Protein AF-A0AAU7CRK7-F1 (afdb_monomer_lite)

Secondary structure (DSSP, 8-state):
-------------PPPPPPPPPHHHHT-TTS-HHHHHHHHHHHHHHTT-S-----HHHHHHHHTS-HHHHHHHHHHHHHTT--

Foldseek 3Di:
DDDDDPDDPDPPPPPDPDDDDDVVVVPPPLDDPLLSLLVSQQCVQCVPHPDGDDDLVSSCVRSVHDSVSNVVSVVSCVVVVND

pLDDT: mean 81.65, std 16.87, range [40.16, 96.69]

Radius of gyration: 18.4 Å; chains: 1; bounding box: 37×24×64 Å

InterPro domains:
  IPR036388 Winged helix-like DNA-binding domain superfamily [G3DSA:1.10.10.10] (17-83)
  IPR036390 Winged helix DNA-binding domain superfamily [SSF46785] (33-83)

Organism: NCBI:txid3120278

Sequence (83 aa):
MVKQSGGKPGSTKTPGGYADVPHGIAADRRLKATDCRVIMALLFHACDRSECECSDEQLAKYAQVHERTITRSLDSLEGLGLI

Structure (mmCIF, N/CA/C/O backbone):
data_AF-A0AAU7CRK7-F1
#
_entry.id   AF-A0AAU7CRK7-F1
#
loop_
_atom_site.group_PDB
_atom_site.id
_atom_site.type_symbol
_atom_site.label_atom_id
_atom_site.label_alt_id
_atom_site.label_comp_id
_atom_site.label_asym_id
_atom_site.label_entity_id
_atom_site.label_seq_id
_atom_site.pdbx_PDB_ins_code
_atom_site.Cartn_x
_atom_site.Cartn_y
_atom_site.Cartn_z
_atom_site.occupancy
_atom_site.B_iso_or_equiv
_atom_site.auth_seq_id
_atom_site.auth_comp_id
_atom_site.auth_asym_id
_atom_site.auth_atom_id
_atom_site.pdbx_PDB_model_num
ATOM 1 N N . MET A 1 1 ? 21.568 3.616 -54.938 1.00 48.84 1 MET A N 1
ATOM 2 C CA . MET A 1 1 ? 22.175 3.654 -53.590 1.00 48.84 1 MET A CA 1
ATOM 3 C C . MET A 1 1 ? 21.118 4.170 -52.622 1.00 48.84 1 MET A C 1
ATOM 5 O O . MET A 1 1 ? 20.707 5.315 -52.739 1.00 48.84 1 MET A O 1
ATOM 9 N N . VAL A 1 2 ? 20.569 3.281 -51.793 1.00 45.72 2 VAL A N 1
ATOM 10 C CA . VAL A 1 2 ? 19.438 3.544 -50.886 1.00 45.72 2 VAL A CA 1
ATOM 11 C C . VAL A 1 2 ? 19.934 4.347 -49.681 1.00 45.72 2 VAL A C 1
ATOM 13 O O . VAL A 1 2 ? 20.866 3.911 -49.012 1.00 45.72 2 VAL A O 1
ATOM 16 N N . LYS A 1 3 ? 19.317 5.495 -49.382 1.00 45.75 3 LYS A N 1
ATOM 17 C CA . LYS A 1 3 ? 19.464 6.173 -48.084 1.00 45.75 3 LYS A CA 1
ATOM 18 C C . LYS A 1 3 ? 18.195 5.910 -47.280 1.00 45.75 3 LYS A C 1
ATOM 20 O O . LYS A 1 3 ? 17.148 6.477 -47.571 1.00 45.75 3 LYS A O 1
ATOM 25 N N . GLN A 1 4 ? 18.298 4.986 -46.327 1.00 49.09 4 GLN A N 1
ATOM 26 C CA . GLN A 1 4 ? 17.229 4.656 -45.393 1.00 49.09 4 GLN A CA 1
ATOM 27 C C . GLN A 1 4 ? 16.979 5.815 -44.425 1.00 49.09 4 GLN A C 1
ATOM 29 O O . GLN A 1 4 ? 17.899 6.438 -43.894 1.00 49.09 4 GLN A O 1
ATOM 34 N N . SER A 1 5 ? 15.696 6.078 -44.229 1.00 50.25 5 SER A N 1
ATOM 35 C CA . SER A 1 5 ? 15.089 7.069 -43.356 1.00 50.25 5 SER A CA 1
ATOM 36 C C . SER A 1 5 ? 15.330 6.715 -41.884 1.00 50.25 5 SER A C 1
ATOM 38 O O . SER A 1 5 ? 14.775 5.746 -41.376 1.00 50.25 5 SER A O 1
ATOM 40 N N . GLY A 1 6 ? 16.131 7.511 -41.176 1.00 44.59 6 GLY A N 1
ATOM 41 C CA . GLY A 1 6 ? 16.310 7.405 -39.725 1.00 44.59 6 GLY A CA 1
ATOM 42 C C . GLY A 1 6 ? 15.191 8.114 -38.962 1.00 44.59 6 GLY A C 1
ATOM 43 O O . GLY A 1 6 ? 15.428 9.144 -38.335 1.00 44.59 6 GLY A O 1
ATOM 44 N N . GLY A 1 7 ? 13.964 7.597 -39.039 1.00 40.16 7 GLY A N 1
ATOM 45 C CA . GLY A 1 7 ? 12.879 8.012 -38.151 1.00 40.16 7 GLY A CA 1
ATOM 46 C C . GLY A 1 7 ? 13.052 7.333 -36.794 1.00 40.16 7 GLY A C 1
ATOM 47 O O . GLY A 1 7 ? 12.943 6.113 -36.707 1.00 40.16 7 GLY A O 1
ATOM 48 N N . LYS A 1 8 ? 13.343 8.098 -35.735 1.00 55.41 8 LYS A N 1
ATOM 49 C CA . LYS A 1 8 ? 13.286 7.590 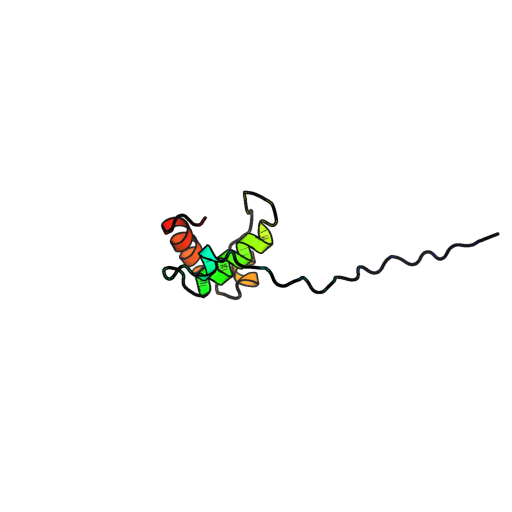-34.353 1.00 55.41 8 LYS A CA 1
ATOM 50 C C . LYS A 1 8 ? 11.900 6.969 -34.132 1.00 55.41 8 LYS A C 1
ATOM 52 O O . LYS A 1 8 ? 10.921 7.652 -34.443 1.00 55.41 8 LYS A O 1
ATOM 57 N N . PRO A 1 9 ? 11.772 5.743 -33.592 1.00 50.53 9 PRO A N 1
ATOM 58 C CA . PRO A 1 9 ? 10.468 5.255 -33.183 1.00 50.53 9 PRO A CA 1
ATOM 59 C C . PRO A 1 9 ? 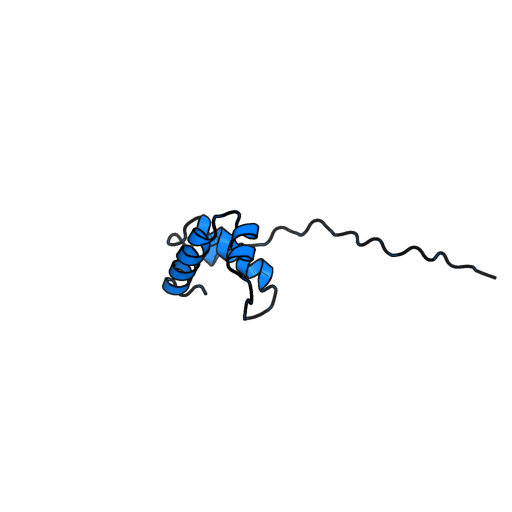10.002 6.172 -32.054 1.00 50.53 9 PRO A C 1
ATOM 61 O O . PRO A 1 9 ? 10.561 6.175 -30.956 1.00 50.53 9 PRO A O 1
ATOM 64 N N . GLY A 1 10 ? 9.028 7.029 -32.357 1.00 48.97 10 GLY A N 1
ATOM 65 C CA . GLY A 1 10 ? 8.297 7.748 -31.330 1.00 48.97 10 GLY A CA 1
ATOM 66 C C . GLY A 1 10 ? 7.749 6.697 -30.379 1.00 48.97 10 GLY A C 1
ATOM 67 O O . GLY A 1 10 ? 7.064 5.777 -30.817 1.00 48.97 10 GLY A O 1
ATOM 68 N N . SER A 1 11 ? 8.110 6.790 -29.100 1.00 52.94 11 SER A N 1
ATOM 69 C CA . SER A 1 11 ? 7.492 5.977 -28.061 1.00 52.94 11 SER A CA 1
ATOM 70 C C . SER A 1 11 ? 6.004 6.311 -28.073 1.00 52.94 11 SER A C 1
ATOM 72 O O . SER A 1 11 ? 5.572 7.318 -27.513 1.00 52.94 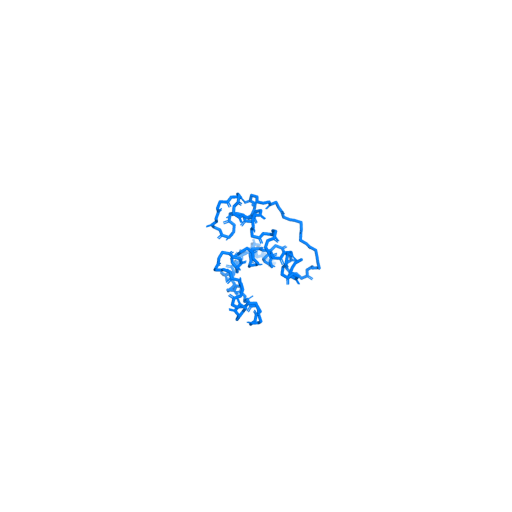11 SER A O 1
ATOM 74 N N . THR A 1 12 ? 5.218 5.493 -28.766 1.00 49.41 12 THR A N 1
ATOM 75 C CA . THR A 1 12 ? 3.777 5.437 -28.589 1.00 49.41 12 THR A CA 1
ATOM 76 C C . THR A 1 12 ? 3.585 4.849 -27.205 1.00 49.41 12 THR A C 1
ATOM 78 O O . THR A 1 12 ? 3.489 3.634 -27.047 1.00 49.41 12 THR A O 1
ATOM 81 N N . LYS A 1 13 ? 3.640 5.698 -26.173 1.00 54.66 13 LYS A N 1
ATOM 82 C CA . LYS A 1 13 ? 3.155 5.324 -24.851 1.00 54.66 13 LYS A CA 1
ATOM 83 C C . LYS A 1 13 ? 1.683 4.999 -25.048 1.00 54.66 13 LYS A C 1
ATOM 85 O O . LYS A 1 13 ? 0.855 5.906 -25.093 1.00 54.66 13 LYS A O 1
ATOM 90 N N . THR A 1 14 ? 1.378 3.719 -25.247 1.00 54.75 14 THR A N 1
ATOM 91 C CA . THR A 1 14 ? 0.030 3.199 -25.061 1.00 54.75 14 THR A CA 1
ATOM 92 C C . THR A 1 14 ? -0.434 3.779 -23.730 1.00 54.75 14 THR A C 1
ATOM 94 O O . THR A 1 14 ? 0.327 3.661 -22.761 1.00 54.75 14 THR A O 1
ATOM 97 N N . PRO A 1 15 ? -1.575 4.492 -23.670 1.00 58.75 15 PRO A N 1
ATOM 98 C CA . PRO A 1 15 ? -2.097 4.939 -22.389 1.00 58.75 15 PRO A CA 1
ATOM 99 C C . PRO A 1 15 ? -2.102 3.713 -21.484 1.00 58.75 15 PRO A C 1
ATOM 101 O O . PRO A 1 15 ? -2.626 2.671 -21.882 1.00 58.75 15 PRO A O 1
ATOM 104 N N . GLY A 1 16 ? -1.370 3.802 -20.368 1.00 60.69 16 GLY A N 1
ATOM 105 C CA . GLY A 1 16 ? -1.158 2.664 -19.483 1.00 60.69 16 GLY A CA 1
ATOM 106 C C . GLY A 1 16 ? -2.509 2.029 -19.199 1.00 60.69 16 GLY A C 1
ATOM 107 O O . GLY A 1 16 ? -3.463 2.747 -18.894 1.00 60.69 16 GLY A O 1
ATOM 108 N N . GLY A 1 17 ? -2.610 0.714 -19.399 1.00 63.78 17 GLY A N 1
ATOM 109 C CA . GLY A 1 17 ? -3.829 -0.009 -19.063 1.00 63.78 17 GLY A CA 1
ATOM 110 C C . GLY A 1 17 ? -4.229 0.282 -17.618 1.00 63.78 17 GLY A C 1
ATOM 111 O O . GLY A 1 17 ? -3.397 0.669 -16.794 1.00 63.78 17 GLY A O 1
ATOM 112 N N . TYR A 1 18 ? -5.511 0.121 -17.307 1.00 64.31 18 TYR A N 1
ATOM 113 C CA . TYR A 1 18 ? -5.948 0.203 -15.921 1.00 64.31 18 TYR A CA 1
ATOM 114 C C . TYR A 1 18 ? -5.219 -0.874 -15.115 1.00 64.31 18 TYR A C 1
ATOM 116 O O . TYR A 1 18 ? -5.172 -2.032 -15.531 1.00 64.31 18 TYR A O 1
ATOM 124 N N . ALA A 1 19 ? -4.629 -0.485 -13.986 1.00 63.56 19 ALA A N 1
ATOM 125 C CA . ALA A 1 19 ? -4.155 -1.456 -13.014 1.00 63.56 19 ALA A CA 1
ATOM 126 C C . ALA A 1 19 ? -5.365 -2.259 -12.509 1.00 63.56 19 ALA A C 1
ATOM 128 O O . ALA A 1 19 ? -6.422 -1.677 -12.247 1.00 63.56 19 ALA A O 1
ATOM 129 N N . ASP A 1 20 ? -5.210 -3.576 -12.397 1.00 70.56 20 ASP A N 1
ATOM 130 C CA . ASP A 1 20 ? -6.234 -4.461 -11.846 1.00 70.56 20 ASP A CA 1
ATOM 131 C C . ASP A 1 20 ? -5.977 -4.689 -10.352 1.00 70.56 20 ASP A C 1
ATOM 133 O O . ASP A 1 20 ? -4.829 -4.837 -9.927 1.00 70.56 20 ASP A O 1
ATOM 137 N N . VAL A 1 21 ? -7.045 -4.698 -9.554 1.00 74.56 21 VAL A N 1
ATOM 138 C CA . VAL A 1 21 ? -6.966 -5.021 -8.123 1.00 74.56 21 VAL A CA 1
ATOM 139 C C . VAL A 1 21 ? -7.294 -6.506 -7.980 1.00 74.56 21 VAL A C 1
ATOM 141 O O . VAL A 1 21 ? -8.374 -6.916 -8.414 1.00 74.56 21 VAL A O 1
ATOM 144 N N . PRO A 1 22 ? -6.467 -7.320 -7.300 1.00 79.44 22 PRO A N 1
ATOM 145 C CA . PRO A 1 22 ? -6.844 -8.691 -6.977 1.00 79.44 22 PRO A CA 1
ATOM 146 C C . PRO A 1 22 ? -8.223 -8.748 -6.302 1.00 79.44 22 PRO A C 1
ATOM 148 O O . PRO A 1 22 ? -8.466 -8.052 -5.315 1.00 79.44 22 PRO A O 1
ATOM 151 N N . HIS A 1 23 ? -9.131 -9.592 -6.805 1.00 81.19 23 HIS A N 1
ATOM 152 C CA . HIS A 1 23 ? -10.526 -9.626 -6.339 1.00 81.19 23 HIS A CA 1
ATOM 153 C C . HIS A 1 23 ? -10.654 -9.812 -4.818 1.00 81.19 23 HIS A C 1
ATOM 155 O O . HIS A 1 23 ? -11.501 -9.182 -4.191 1.00 81.19 23 HIS A O 1
ATOM 161 N N . GLY A 1 24 ? -9.784 -10.630 -4.215 1.00 85.25 24 GLY A N 1
ATOM 162 C CA . GLY A 1 24 ? -9.761 -10.839 -2.764 1.00 85.25 24 GLY A CA 1
ATOM 163 C C . GLY A 1 24 ? -9.497 -9.556 -1.972 1.00 85.25 24 GLY A C 1
ATOM 164 O O . GLY A 1 24 ? -10.116 -9.351 -0.936 1.00 85.25 24 GLY A O 1
ATOM 165 N N . ILE A 1 25 ? -8.654 -8.663 -2.499 1.00 85.25 25 ILE A N 1
ATOM 166 C CA . ILE A 1 25 ? -8.391 -7.346 -1.909 1.00 85.25 25 ILE A CA 1
ATOM 167 C C . ILE A 1 25 ? -9.603 -6.436 -2.118 1.00 85.25 25 ILE A C 1
ATOM 169 O O . ILE A 1 25 ? -10.090 -5.828 -1.172 1.00 85.25 25 ILE A O 1
ATOM 173 N N . ALA A 1 26 ? -10.142 -6.378 -3.339 1.00 83.00 26 ALA A N 1
ATOM 174 C CA . ALA A 1 26 ? -11.291 -5.524 -3.648 1.00 83.00 26 ALA A CA 1
ATOM 175 C C . ALA A 1 26 ? -12.560 -5.896 -2.853 1.00 83.00 26 ALA A C 1
ATOM 177 O O . ALA A 1 26 ? -13.401 -5.035 -2.591 1.00 83.00 26 ALA A O 1
ATOM 178 N N . ALA A 1 27 ? -12.709 -7.169 -2.478 1.00 88.38 27 ALA A N 1
ATOM 179 C CA . ALA A 1 27 ? -13.847 -7.678 -1.718 1.00 88.38 27 ALA A CA 1
ATOM 180 C C . ALA A 1 27 ? -13.643 -7.654 -0.189 1.00 88.38 27 ALA A C 1
ATOM 182 O O . ALA A 1 27 ? -14.602 -7.920 0.546 1.00 88.38 27 ALA A O 1
ATOM 183 N N . ASP A 1 28 ? -12.437 -7.351 0.310 1.00 90.88 28 ASP A N 1
ATOM 184 C CA . ASP A 1 28 ? -12.163 -7.350 1.747 1.00 90.88 28 ASP A CA 1
ATOM 185 C C . ASP A 1 28 ? -12.846 -6.158 2.432 1.00 90.88 28 ASP A C 1
ATOM 187 O O . ASP A 1 28 ? -12.444 -5.002 2.312 1.00 90.88 28 ASP A O 1
ATOM 191 N N . ARG A 1 29 ? -13.893 -6.456 3.206 1.00 92.81 29 ARG A N 1
ATOM 192 C CA . ARG A 1 29 ? -14.700 -5.452 3.916 1.00 92.81 29 ARG A CA 1
ATOM 193 C C . ARG A 1 29 ? -13.962 -4.758 5.061 1.00 92.81 29 ARG A C 1
ATOM 195 O O . ARG A 1 29 ? -14.493 -3.795 5.609 1.00 92.81 29 ARG A O 1
ATOM 202 N N . ARG A 1 30 ? -12.790 -5.257 5.464 1.00 93.75 30 ARG A N 1
ATOM 203 C CA . ARG A 1 30 ? -11.941 -4.620 6.480 1.00 93.75 30 ARG A CA 1
ATOM 204 C C . ARG A 1 30 ? -11.186 -3.424 5.900 1.00 93.75 30 ARG A C 1
ATOM 206 O O . ARG A 1 30 ? -10.826 -2.525 6.657 1.00 93.75 30 ARG A O 1
ATOM 213 N N . LEU A 1 31 ? -10.979 -3.403 4.581 1.00 92.75 31 LEU A N 1
ATOM 214 C CA . LEU A 1 31 ? -10.261 -2.343 3.886 1.00 92.75 31 LEU A CA 1
ATOM 215 C C . LEU A 1 31 ? -11.141 -1.122 3.641 1.00 92.75 31 LEU A C 1
ATOM 217 O O . LEU A 1 31 ? -12.306 -1.211 3.246 1.00 92.75 31 LEU A O 1
ATOM 221 N N . LYS A 1 32 ? -10.550 0.057 3.827 1.00 92.75 32 LYS A N 1
ATOM 222 C CA . LYS A 1 32 ? -11.145 1.325 3.408 1.00 92.75 32 LYS A CA 1
ATOM 223 C C . LYS A 1 32 ? -10.786 1.581 1.950 1.00 92.75 32 LYS A C 1
ATOM 225 O O . LYS A 1 32 ? -9.757 1.134 1.454 1.00 92.75 32 LYS A O 1
ATOM 230 N N . ALA A 1 33 ? -11.573 2.424 1.282 1.00 90.31 33 ALA A N 1
ATOM 231 C CA . ALA A 1 33 ? -11.269 2.855 -0.085 1.00 90.31 33 ALA A CA 1
ATOM 232 C C . ALA A 1 33 ? -9.857 3.462 -0.221 1.00 90.31 33 ALA A C 1
ATOM 234 O O . ALA A 1 33 ? -9.214 3.310 -1.257 1.00 90.31 33 ALA A O 1
ATOM 235 N N . THR A 1 34 ? -9.368 4.130 0.827 1.00 93.62 34 THR A N 1
ATOM 236 C CA . THR A 1 34 ? -7.997 4.646 0.904 1.00 93.62 34 THR A CA 1
ATOM 237 C C . THR A 1 34 ? -6.956 3.535 0.868 1.00 93.62 34 THR A C 1
ATOM 239 O O . THR A 1 34 ? -5.992 3.654 0.121 1.00 93.62 34 THR A O 1
ATOM 242 N N . ASP A 1 35 ? -7.170 2.452 1.614 1.00 94.25 35 ASP A N 1
ATOM 243 C CA . ASP A 1 35 ? -6.231 1.333 1.679 1.00 94.25 35 ASP A CA 1
ATOM 244 C C . ASP A 1 35 ? -6.112 0.660 0.309 1.00 94.25 35 ASP A C 1
ATOM 246 O O . ASP A 1 35 ? -5.009 0.403 -0.163 1.00 94.25 35 ASP A O 1
ATOM 250 N N . CYS A 1 36 ? -7.228 0.521 -0.416 1.00 91.38 36 CYS A N 1
ATOM 251 C CA . CYS A 1 36 ? -7.209 0.042 -1.798 1.00 91.38 36 CYS A CA 1
ATOM 252 C C . CYS A 1 36 ? -6.370 0.941 -2.724 1.00 91.38 36 CYS A C 1
ATOM 254 O O . CYS A 1 36 ? -5.653 0.433 -3.580 1.00 91.38 36 CYS A O 1
ATOM 256 N N . ARG A 1 37 ? -6.420 2.272 -2.567 1.00 91.81 37 ARG A N 1
ATOM 257 C CA . ARG A 1 37 ? -5.588 3.189 -3.373 1.00 91.81 37 ARG A CA 1
ATOM 258 C C . ARG A 1 37 ? -4.105 3.047 -3.051 1.00 91.81 37 ARG A C 1
ATOM 260 O O . ARG A 1 37 ? -3.291 3.099 -3.968 1.00 91.81 37 ARG A O 1
ATOM 267 N N . VAL A 1 38 ? -3.765 2.863 -1.776 1.00 93.75 38 VAL A N 1
ATOM 268 C CA . VAL A 1 38 ? -2.378 2.653 -1.341 1.00 93.75 38 VAL A CA 1
ATOM 269 C C . VAL A 1 38 ? -1.848 1.318 -1.855 1.00 93.75 38 VAL A C 1
ATOM 271 O O . VAL A 1 38 ? -0.770 1.299 -2.438 1.00 93.75 38 VAL A O 1
ATOM 274 N N . ILE A 1 39 ? -2.632 0.238 -1.766 1.00 92.06 39 ILE A N 1
ATOM 275 C CA . ILE A 1 39 ? -2.288 -1.057 -2.376 1.00 92.06 39 ILE A CA 1
ATOM 276 C C . ILE A 1 39 ? -2.030 -0.893 -3.875 1.00 92.06 39 ILE A C 1
ATOM 278 O O . ILE A 1 39 ? -1.038 -1.396 -4.387 1.00 92.06 39 ILE A O 1
ATOM 282 N N . MET A 1 40 ? -2.883 -0.161 -4.590 1.00 89.62 40 MET A N 1
ATOM 283 C CA . MET A 1 40 ? -2.694 0.048 -6.028 1.00 89.62 40 MET A CA 1
ATOM 284 C C . MET A 1 40 ? -1.435 0.851 -6.350 1.00 89.62 40 MET A C 1
ATOM 286 O O . MET A 1 40 ? -0.759 0.546 -7.330 1.00 89.62 40 MET A O 1
ATOM 290 N N . ALA A 1 41 ? -1.089 1.840 -5.524 1.00 91.56 41 ALA A N 1
ATOM 291 C CA . ALA A 1 41 ? 0.172 2.560 -5.653 1.00 91.56 41 ALA A CA 1
ATOM 292 C C . ALA A 1 41 ? 1.378 1.636 -5.394 1.00 91.56 41 ALA A C 1
ATOM 294 O O . ALA A 1 41 ? 2.329 1.654 -6.173 1.00 91.56 41 ALA A O 1
ATOM 295 N N . LEU A 1 42 ? 1.315 0.786 -4.364 1.00 91.31 42 LEU A N 1
ATOM 296 C CA . LEU A 1 42 ? 2.348 -0.210 -4.063 1.00 91.31 42 LEU A CA 1
ATOM 297 C C . LEU A 1 42 ? 2.522 -1.207 -5.212 1.00 91.31 42 LEU A C 1
ATOM 299 O O . LEU A 1 42 ? 3.633 -1.383 -5.696 1.00 91.31 42 LEU A O 1
ATOM 303 N N . LEU A 1 43 ? 1.434 -1.802 -5.709 1.00 87.44 43 LEU A N 1
ATOM 304 C CA . LEU A 1 43 ? 1.469 -2.747 -6.831 1.00 87.44 43 LEU A CA 1
ATOM 305 C C . LEU A 1 43 ? 2.014 -2.096 -8.107 1.00 87.44 43 LEU A C 1
ATOM 307 O O . LEU A 1 43 ? 2.796 -2.707 -8.834 1.00 87.44 43 LEU A O 1
ATOM 311 N N . PHE A 1 44 ? 1.651 -0.837 -8.361 1.00 86.69 44 PHE A N 1
ATOM 312 C CA . PHE A 1 44 ? 2.189 -0.073 -9.482 1.00 86.69 44 PHE A CA 1
ATOM 313 C C . PHE A 1 44 ? 3.712 0.112 -9.389 1.00 86.69 44 PHE A C 1
ATOM 315 O O . PHE A 1 44 ? 4.394 0.061 -10.410 1.00 86.69 44 PHE A O 1
ATOM 322 N N . HIS A 1 45 ? 4.250 0.322 -8.186 1.00 87.56 45 HIS A N 1
ATOM 323 C CA . HIS A 1 45 ? 5.687 0.491 -7.969 1.00 87.56 45 HIS A CA 1
ATOM 324 C C . HIS A 1 45 ? 6.459 -0.833 -7.906 1.00 87.56 45 HIS A C 1
ATOM 326 O O . HIS A 1 45 ? 7.576 -0.907 -8.424 1.00 87.56 45 HIS A O 1
ATOM 332 N N . ALA A 1 46 ? 5.870 -1.867 -7.304 1.00 87.12 46 ALA A N 1
ATOM 333 C CA . ALA A 1 46 ? 6.454 -3.199 -7.195 1.00 87.12 46 ALA A CA 1
ATOM 334 C C . ALA A 1 46 ? 6.567 -3.888 -8.564 1.00 87.12 46 ALA A C 1
ATOM 336 O O . ALA A 1 46 ? 7.532 -4.613 -8.812 1.00 87.12 46 ALA A O 1
ATOM 337 N N . CYS A 1 47 ? 5.620 -3.630 -9.475 1.00 81.44 47 CYS A N 1
ATOM 338 C CA . CYS A 1 47 ? 5.484 -4.330 -10.752 1.00 81.44 47 CYS A CA 1
ATOM 339 C C . CYS A 1 47 ? 5.400 -5.857 -10.554 1.00 81.44 47 CYS A C 1
ATOM 341 O O . CYS A 1 47 ? 4.364 -6.366 -10.139 1.00 81.44 47 CYS A O 1
ATOM 343 N N . ASP A 1 48 ? 6.472 -6.586 -10.869 1.00 77.75 48 ASP A N 1
ATOM 344 C CA . ASP A 1 48 ? 6.600 -8.044 -10.766 1.00 77.75 48 ASP A CA 1
ATOM 345 C C . ASP A 1 48 ? 7.520 -8.493 -9.616 1.00 77.75 48 ASP A C 1
ATOM 347 O O . ASP A 1 48 ? 7.848 -9.676 -9.501 1.00 77.75 48 ASP A O 1
ATOM 351 N N . ARG A 1 49 ? 7.949 -7.560 -8.760 1.00 81.25 49 ARG A N 1
ATOM 352 C CA . ARG A 1 49 ? 8.875 -7.823 -7.655 1.00 81.25 49 ARG A CA 1
ATOM 353 C C . ARG A 1 49 ? 8.136 -8.209 -6.380 1.00 81.25 49 ARG A C 1
ATOM 355 O O . ARG A 1 49 ? 7.016 -7.771 -6.132 1.00 81.25 49 ARG A O 1
ATOM 362 N N . SER A 1 50 ? 8.814 -8.987 -5.538 1.00 81.00 50 SER A N 1
ATOM 363 C CA . SER A 1 50 ? 8.352 -9.347 -4.192 1.00 81.00 50 SER A CA 1
ATOM 364 C C . SER A 1 50 ? 8.544 -8.236 -3.158 1.00 81.00 50 SER A C 1
ATOM 366 O O . SER A 1 50 ? 7.986 -8.322 -2.072 1.00 81.00 50 SER A O 1
ATOM 368 N N . GLU A 1 51 ? 9.340 -7.216 -3.478 1.00 83.06 51 GLU A N 1
ATOM 369 C CA . GLU A 1 51 ? 9.662 -6.097 -2.592 1.00 83.06 51 GLU A CA 1
ATOM 370 C C . GLU A 1 51 ? 9.465 -4.773 -3.337 1.00 83.06 51 GLU A C 1
ATOM 372 O O . GLU A 1 51 ? 9.734 -4.669 -4.540 1.00 83.06 51 GLU A O 1
ATOM 377 N N . CYS A 1 52 ? 8.990 -3.757 -2.616 1.00 84.56 52 CYS A N 1
ATOM 378 C CA . CYS A 1 52 ? 8.710 -2.432 -3.153 1.00 84.56 52 CYS A CA 1
ATOM 379 C C . CYS A 1 52 ? 9.519 -1.372 -2.404 1.00 84.56 52 CYS A C 1
ATOM 381 O O . CYS A 1 52 ? 9.264 -1.096 -1.236 1.00 84.56 52 CYS A O 1
ATOM 383 N N . GLU A 1 53 ? 10.458 -0.732 -3.098 1.00 83.88 53 GLU A N 1
ATOM 384 C CA . GLU A 1 53 ? 11.207 0.415 -2.582 1.00 83.88 53 GLU A CA 1
ATOM 385 C C . GLU A 1 53 ? 10.579 1.710 -3.117 1.00 83.88 53 GLU A C 1
ATOM 387 O O . GLU A 1 53 ? 10.943 2.212 -4.183 1.00 83.88 53 GLU A O 1
ATOM 392 N N . CYS A 1 54 ? 9.590 2.244 -2.401 1.00 89.25 54 CYS A N 1
ATOM 393 C CA . CYS A 1 54 ? 8.981 3.540 -2.705 1.00 89.25 54 CYS A CA 1
ATOM 394 C C . CYS A 1 54 ? 8.876 4.392 -1.440 1.00 89.25 54 CYS A C 1
ATOM 396 O O . CYS A 1 54 ? 8.615 3.871 -0.358 1.00 89.25 54 CYS A O 1
ATOM 398 N N . SER A 1 55 ? 9.051 5.707 -1.573 1.00 93.12 55 SER A N 1
ATOM 399 C CA . SER A 1 55 ? 8.850 6.617 -0.443 1.00 93.12 55 SER A CA 1
ATOM 400 C C . SER A 1 55 ? 7.367 6.909 -0.198 1.00 93.12 55 SER A C 1
ATOM 402 O O . SER A 1 55 ? 6.550 6.874 -1.125 1.00 93.12 55 SER A O 1
ATOM 404 N N . ASP A 1 56 ? 7.026 7.295 1.034 1.00 94.31 56 ASP A N 1
ATOM 405 C CA . ASP A 1 56 ? 5.676 7.749 1.397 1.00 94.31 56 ASP A CA 1
ATOM 406 C C . ASP A 1 56 ? 5.193 8.907 0.506 1.00 94.31 56 ASP A C 1
ATOM 408 O O . ASP A 1 56 ? 4.023 8.946 0.131 1.00 94.31 56 ASP A O 1
ATOM 412 N N . GLU A 1 57 ? 6.088 9.817 0.108 1.00 94.94 57 GLU A N 1
ATOM 413 C CA . GLU A 1 57 ? 5.786 10.926 -0.811 1.00 94.94 57 GLU A CA 1
ATOM 414 C C . GLU A 1 57 ? 5.350 10.415 -2.196 1.00 94.94 57 GLU A C 1
ATOM 416 O O . GLU A 1 57 ? 4.364 10.888 -2.774 1.00 94.94 57 GLU A O 1
ATOM 421 N N . GLN A 1 58 ? 6.056 9.416 -2.738 1.00 93.62 58 GLN A N 1
ATOM 422 C CA . GLN A 1 58 ? 5.688 8.805 -4.014 1.00 93.62 58 GLN A CA 1
ATOM 423 C C . GLN A 1 58 ? 4.328 8.117 -3.898 1.00 93.62 58 GLN A C 1
ATOM 425 O O . GLN A 1 58 ? 3.441 8.381 -4.713 1.00 93.62 58 GLN A O 1
ATOM 430 N N . LEU A 1 59 ? 4.124 7.315 -2.853 1.00 94.25 59 LEU A N 1
ATOM 431 C CA . LEU A 1 59 ? 2.844 6.656 -2.599 1.00 94.25 59 LEU A CA 1
ATOM 432 C C . LEU A 1 59 ? 1.699 7.659 -2.457 1.00 94.25 59 LEU A C 1
ATOM 434 O O . LEU A 1 59 ? 0.652 7.476 -3.076 1.00 94.25 59 LEU A O 1
ATOM 438 N N . ALA A 1 60 ? 1.901 8.747 -1.715 1.00 96.06 60 ALA A N 1
ATO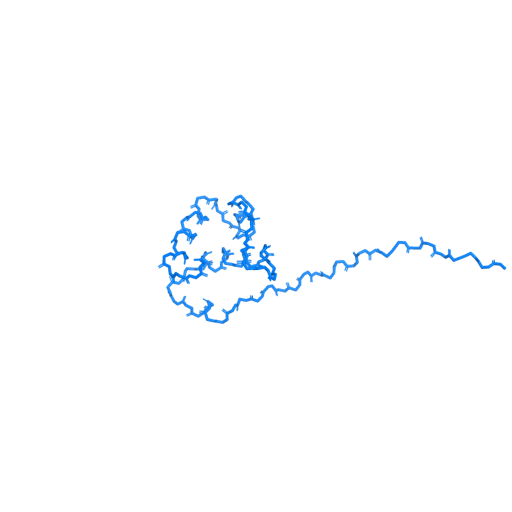M 439 C CA . ALA A 1 60 ? 0.917 9.809 -1.529 1.00 96.06 60 ALA A CA 1
ATOM 440 C C . ALA A 1 60 ? 0.489 10.424 -2.867 1.00 96.06 60 ALA A C 1
ATOM 442 O O . ALA A 1 60 ? -0.706 10.602 -3.126 1.00 96.06 60 ALA A O 1
ATOM 443 N N . LYS A 1 61 ? 1.457 10.672 -3.756 1.00 94.56 61 LYS A N 1
ATOM 444 C CA . LYS A 1 61 ? 1.208 11.202 -5.099 1.00 94.56 61 LYS A CA 1
ATOM 445 C C . LYS A 1 61 ? 0.365 10.254 -5.956 1.00 94.56 61 LYS A C 1
ATOM 447 O O . LYS A 1 61 ? -0.567 10.720 -6.612 1.00 94.56 61 LYS A O 1
ATOM 452 N N . TYR A 1 62 ? 0.664 8.954 -5.958 1.00 91.56 62 TYR A N 1
ATOM 453 C CA . TYR A 1 62 ? -0.069 7.975 -6.775 1.00 91.56 62 TYR A CA 1
ATOM 454 C C . TYR A 1 62 ? -1.431 7.606 -6.185 1.00 91.56 62 TYR A C 1
ATOM 456 O O . TYR A 1 62 ? -2.418 7.541 -6.914 1.00 91.56 62 TYR A O 1
ATOM 464 N N . ALA A 1 63 ? -1.514 7.435 -4.866 1.00 92.88 63 ALA A N 1
ATOM 465 C CA . ALA A 1 63 ? -2.769 7.166 -4.170 1.00 92.88 63 ALA A CA 1
ATOM 466 C C . ALA A 1 63 ? -3.677 8.410 -4.071 1.00 92.88 63 ALA A C 1
ATOM 468 O O . ALA A 1 63 ? -4.856 8.285 -3.725 1.00 92.88 63 ALA A O 1
ATOM 469 N N . GLN A 1 64 ? -3.149 9.599 -4.394 1.00 94.62 64 GLN A N 1
ATOM 470 C CA . GLN A 1 64 ? -3.831 10.894 -4.313 1.00 94.62 64 GLN A CA 1
ATOM 471 C C . GLN A 1 64 ? -4.379 11.178 -2.909 1.00 94.62 64 GLN A C 1
ATOM 473 O O . GLN A 1 64 ? -5.552 11.518 -2.726 1.00 94.62 64 GLN A O 1
ATOM 478 N N . VAL A 1 65 ? -3.519 11.008 -1.907 1.00 95.25 65 VAL A N 1
ATOM 479 C CA . VAL A 1 65 ? -3.817 11.257 -0.490 1.00 95.25 65 VAL A CA 1
ATOM 480 C C . VAL A 1 65 ? -2.667 12.010 0.171 1.00 95.25 65 VAL A C 1
ATOM 482 O O . VAL A 1 65 ? -1.609 12.196 -0.419 1.00 95.25 65 VAL A O 1
ATOM 485 N N . HIS A 1 66 ? -2.872 12.472 1.402 1.00 95.56 66 HIS A N 1
ATOM 486 C CA . HIS A 1 66 ? -1.816 13.112 2.184 1.00 95.56 66 HIS A CA 1
ATOM 487 C C . HIS A 1 66 ? -0.807 12.068 2.700 1.00 95.56 66 HIS A C 1
ATOM 489 O O . HIS A 1 66 ? -1.207 10.970 3.073 1.00 95.56 66 HIS A O 1
ATOM 495 N N . GLU A 1 67 ? 0.475 12.418 2.832 1.00 94.12 67 GLU A N 1
ATOM 496 C CA . GLU A 1 67 ? 1.536 11.502 3.306 1.00 94.12 67 GLU A CA 1
ATOM 497 C C . GLU A 1 67 ? 1.217 10.842 4.654 1.00 94.12 67 GLU A C 1
ATOM 499 O O . GLU A 1 67 ? 1.242 9.628 4.773 1.00 94.12 67 GLU A O 1
ATOM 504 N N . ARG A 1 68 ? 0.772 11.608 5.659 1.00 94.62 68 ARG A N 1
ATOM 505 C CA . ARG A 1 68 ? 0.285 11.046 6.940 1.00 94.62 68 ARG A CA 1
ATOM 506 C C . ARG A 1 68 ? -0.798 9.956 6.786 1.00 94.62 68 ARG A C 1
ATOM 508 O O . ARG A 1 68 ? -0.955 9.118 7.674 1.00 94.62 68 ARG A O 1
ATOM 515 N N . THR A 1 69 ? -1.589 9.989 5.716 1.00 96.06 69 THR A N 1
ATOM 516 C CA . THR A 1 69 ? -2.577 8.945 5.416 1.00 96.06 69 THR A CA 1
ATOM 517 C C . THR A 1 69 ? -1.909 7.676 4.897 1.00 96.06 69 THR A C 1
ATOM 519 O O . THR A 1 69 ? -2.401 6.600 5.223 1.00 96.06 69 THR A O 1
ATOM 522 N N . ILE A 1 70 ? -0.796 7.791 4.164 1.00 96.69 70 ILE A N 1
ATOM 523 C CA . ILE A 1 70 ? 0.019 6.649 3.736 1.00 96.69 70 ILE A CA 1
ATOM 524 C C . ILE A 1 70 ? 0.496 5.873 4.951 1.00 96.69 70 ILE A C 1
ATOM 526 O O . ILE A 1 70 ? 0.119 4.717 5.077 1.00 96.69 70 ILE A O 1
ATOM 530 N N . THR A 1 71 ? 1.185 6.515 5.897 1.00 95.25 71 THR A N 1
ATOM 531 C CA . THR A 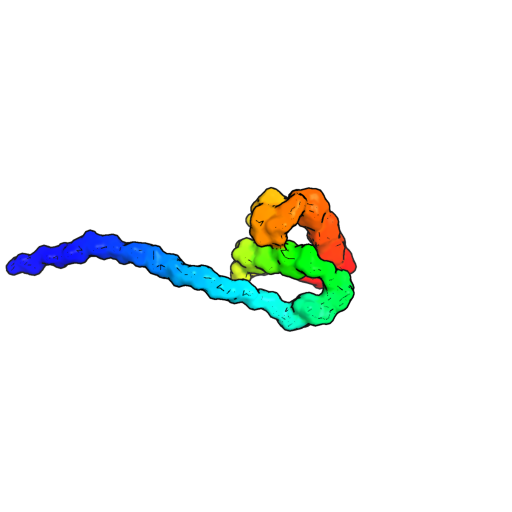1 71 ? 1.712 5.832 7.091 1.00 95.25 71 THR A CA 1
ATOM 532 C C . THR A 1 71 ? 0.617 5.062 7.840 1.00 95.25 71 THR A C 1
ATOM 534 O O . THR A 1 71 ? 0.750 3.875 8.101 1.00 95.25 71 THR A O 1
ATOM 537 N N . ARG A 1 72 ? -0.540 5.695 8.086 1.00 96.06 72 ARG A N 1
ATOM 538 C CA . ARG A 1 72 ? -1.678 5.036 8.758 1.00 96.06 72 ARG A CA 1
ATOM 539 C C . ARG A 1 72 ? -2.278 3.877 7.964 1.00 96.06 72 ARG A C 1
ATOM 541 O O . ARG A 1 72 ? -2.857 2.971 8.557 1.00 96.06 72 ARG A O 1
ATOM 548 N N . SER A 1 73 ? -2.251 3.972 6.640 1.00 96.56 73 SER A N 1
ATOM 549 C CA . SER A 1 73 ? -2.760 2.928 5.759 1.00 96.56 73 SER A CA 1
ATOM 550 C C . SER A 1 73 ? -1.786 1.754 5.721 1.00 96.56 73 SER A C 1
ATOM 552 O O . SER A 1 73 ? -2.228 0.626 5.885 1.00 96.56 73 SER A O 1
ATOM 554 N N . LEU A 1 74 ? -0.477 2.014 5.635 1.00 95.31 74 LEU A N 1
ATOM 555 C CA . LEU A 1 74 ? 0.570 0.994 5.730 1.00 95.31 74 LEU A CA 1
ATOM 556 C C . LEU A 1 74 ? 0.483 0.227 7.057 1.00 95.31 74 LEU A C 1
ATOM 558 O O . LEU A 1 74 ? 0.358 -0.992 7.017 1.00 95.31 74 LEU A O 1
ATOM 562 N N . ASP A 1 75 ? 0.387 0.925 8.196 1.00 95.88 75 ASP A N 1
ATOM 563 C CA . ASP A 1 75 ? 0.193 0.290 9.513 1.00 95.88 75 ASP A CA 1
ATOM 564 C C . ASP A 1 75 ? -1.053 -0.619 9.532 1.00 95.88 75 ASP A C 1
ATOM 566 O O . ASP A 1 75 ? -1.065 -1.710 10.103 1.00 95.88 75 ASP A O 1
ATOM 570 N N . SER A 1 76 ? -2.145 -0.162 8.907 1.00 95.25 76 SER A N 1
ATOM 571 C CA . SER A 1 76 ? -3.392 -0.925 8.839 1.00 95.25 76 SER A CA 1
ATOM 572 C C . SER A 1 76 ? -3.277 -2.147 7.930 1.00 95.25 76 SER A C 1
ATOM 574 O O . SER A 1 76 ? -3.884 -3.172 8.227 1.00 95.25 76 SER A O 1
ATOM 576 N N . LEU A 1 77 ? -2.563 -2.036 6.811 1.00 94.56 77 LEU A N 1
ATOM 577 C CA . LEU A 1 77 ? -2.362 -3.117 5.848 1.00 94.56 77 LEU A CA 1
ATOM 578 C C . LEU A 1 77 ? -1.436 -4.199 6.413 1.00 94.56 77 LEU A C 1
ATOM 580 O O . LEU A 1 77 ? -1.757 -5.383 6.288 1.00 94.56 77 LEU A O 1
ATOM 584 N N . GLU A 1 78 ? -0.368 -3.795 7.102 1.00 94.62 78 GLU A N 1
ATOM 585 C CA . GLU A 1 78 ? 0.527 -4.690 7.845 1.00 94.62 78 GLU A CA 1
ATOM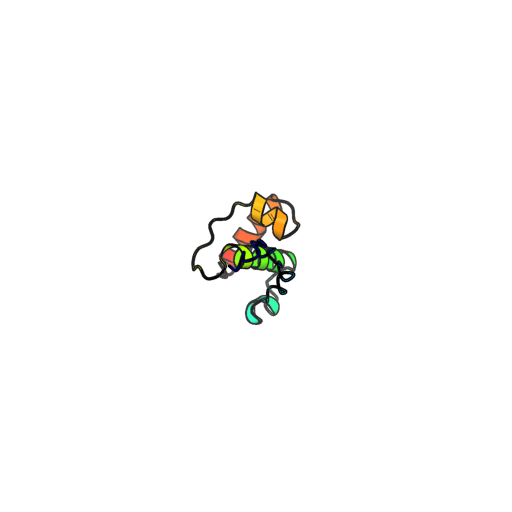 586 C C . GLU A 1 78 ? -0.248 -5.417 8.956 1.00 94.62 78 GLU A C 1
ATOM 588 O O . GLU A 1 78 ? -0.219 -6.643 9.055 1.00 94.62 78 GLU A O 1
ATOM 593 N N . GLY A 1 79 ? -1.070 -4.693 9.726 1.00 95.69 79 GLY A N 1
ATOM 594 C CA . GLY A 1 79 ? -1.931 -5.287 10.756 1.00 95.69 79 GLY A CA 1
ATOM 595 C C . GLY A 1 79 ? -2.978 -6.280 10.224 1.00 95.69 79 GLY A C 1
ATOM 596 O O . GLY A 1 79 ? -3.486 -7.110 10.982 1.00 95.69 79 GLY A O 1
ATOM 597 N N . LEU A 1 80 ? -3.306 -6.221 8.930 1.00 93.19 80 LEU A N 1
ATOM 598 C CA . LEU A 1 80 ? -4.191 -7.171 8.248 1.00 93.19 80 LEU A CA 1
ATOM 599 C C . LEU A 1 80 ? -3.434 -8.325 7.568 1.00 93.19 80 LEU A C 1
ATOM 601 O O . LEU A 1 80 ? -4.091 -9.256 7.090 1.00 93.19 80 LEU A O 1
ATOM 605 N N . GLY A 1 81 ? -2.098 -8.282 7.541 1.00 92.12 81 GLY A N 1
ATOM 606 C CA . GLY A 1 81 ? -1.237 -9.270 6.889 1.00 92.12 81 GLY A CA 1
ATOM 607 C C . GLY A 1 81 ? -1.315 -9.237 5.363 1.00 92.12 81 GLY A C 1
ATOM 608 O O . GLY A 1 81 ? -1.236 -10.287 4.727 1.00 92.12 81 GLY A O 1
ATOM 609 N N . LEU A 1 82 ? -1.566 -8.061 4.781 1.00 88.31 82 LEU A N 1
ATOM 610 C CA . LEU A 1 82 ? -1.684 -7.879 3.328 1.00 88.31 82 LEU A CA 1
ATOM 611 C C . LEU A 1 82 ? -0.398 -7.370 2.674 1.00 88.31 82 LEU A C 1
ATOM 613 O O . LEU A 1 82 ? -0.243 -7.539 1.463 1.00 88.31 82 LEU A O 1
ATOM 617 N N . ILE A 1 83 ? 0.480 -6.749 3.462 1.00 88.56 83 ILE A N 1
ATOM 618 C CA . ILE A 1 83 ? 1.833 -6.322 3.097 1.00 88.56 83 ILE A CA 1
ATOM 619 C C . ILE A 1 83 ? 2.798 -6.676 4.223 1.00 88.56 83 ILE A C 1
ATOM 621 O O . ILE A 1 83 ? 2.303 -6.863 5.360 1.00 88.56 83 ILE A O 1
#